Protein AF-A0ABD0Q6S3-F1 (afdb_monomer_lite)

Secondary structure (DSSP, 8-state):
-HHHHHHHHHHHHHHHHHHHHHHHH---HHHHHHHHHHHHHHHHHHHHHHHHHHHHHHS--HHHHHHHHHHHHHHHHHHHHHHHHHTSGGGSPPPPPPPP-

pLDDT: mean 90.72, std 4.82, range [72.38, 95.94]

Foldseek 3Di:
DVVVLVVLVVVLVVQLVVLCVLLVVDPDPVSNVVSNVLNVQLVVLSVQLSVLVVVCVVPVDPVSVVSNVVSVVSNVVSVVVNVVSCPPPVNDDDDDDDDDD

InterPro domains:
  IPR035964 I/LWEQ domain superfamily [SSF109885] (2-65)
  IPR054082 Talin, IBS2B domain [PF21896] (1-89)

Sequence (101 aa):
VLSAATIVAKHTSALCNACRLASSKTSNPVAKRQFVQSAKEVANSTANLVKSIKALDGAFNQENRQKCKEATGPLIEAVDNLTAFASNPEFASVPAQISPE

Organism: Cirrhinus mrigala (NCBI:txid683832)

Structure (mmCIF, N/CA/C/O backbone):
data_AF-A0ABD0Q6S3-F1
#
_entry.id   AF-A0ABD0Q6S3-F1
#
loop_
_atom_site.group_PDB
_atom_site.id
_atom_site.type_symbol
_atom_site.label_atom_id
_atom_site.label_alt_id
_atom_site.label_comp_id
_atom_site.label_asym_id
_atom_site.label_entity_id
_atom_site.label_seq_id
_atom_site.pdbx_PDB_ins_code
_atom_site.Cartn_x
_atom_site.Cartn_y
_atom_site.Cartn_z
_atom_site.occupancy
_atom_site.B_iso_or_equiv
_atom_site.auth_seq_id
_atom_site.auth_comp_id
_atom_site.auth_asym_id
_atom_site.auth_atom_id
_atom_site.pdbx_PDB_model_num
ATOM 1 N N . VAL A 1 1 ? -9.094 -6.035 16.990 1.00 74.31 1 VAL A N 1
ATOM 2 C CA . VAL A 1 1 ? -8.991 -5.142 15.805 1.00 74.31 1 VAL A CA 1
ATOM 3 C C . VAL A 1 1 ? -7.554 -4.669 15.578 1.00 74.31 1 VAL A C 1
ATOM 5 O O . VAL A 1 1 ? -7.102 -4.691 14.440 1.00 74.31 1 VAL A O 1
ATOM 8 N N . LEU A 1 2 ? -6.797 -4.350 16.637 1.00 79.00 2 LEU A N 1
ATOM 9 C CA . LEU A 1 2 ? -5.392 -3.924 16.543 1.00 79.00 2 LEU A CA 1
ATOM 10 C C . LEU A 1 2 ? -4.470 -4.856 15.731 1.00 79.00 2 LEU A C 1
ATOM 12 O O . LEU A 1 2 ? -3.707 -4.380 14.900 1.00 79.00 2 LEU A O 1
ATOM 16 N N . SER A 1 3 ? -4.580 -6.178 15.912 1.00 84.00 3 SER A N 1
ATOM 17 C CA . SER A 1 3 ? -3.775 -7.156 15.156 1.00 84.00 3 SER A CA 1
ATOM 18 C C . SER A 1 3 ? -3.954 -7.019 13.635 1.00 84.00 3 SER A C 1
ATOM 20 O O . SER A 1 3 ? -2.973 -7.043 12.893 1.00 84.00 3 SER A O 1
ATOM 22 N N . ALA A 1 4 ? -5.184 -6.771 13.169 1.00 82.00 4 ALA A N 1
ATOM 23 C CA . ALA A 1 4 ? -5.454 -6.540 11.753 1.00 82.00 4 ALA A CA 1
ATOM 24 C C . ALA A 1 4 ? -4.790 -5.246 11.253 1.00 82.00 4 ALA A C 1
ATOM 26 O O . ALA A 1 4 ? -4.201 -5.249 10.176 1.00 82.00 4 ALA A O 1
ATOM 27 N N . ALA A 1 5 ? -4.800 -4.166 12.048 1.00 85.06 5 ALA A N 1
ATOM 28 C CA . ALA A 1 5 ? -4.089 -2.933 11.698 1.00 85.06 5 ALA A CA 1
ATOM 29 C C . ALA A 1 5 ? -2.582 -3.158 11.549 1.00 85.06 5 ALA A C 1
ATOM 31 O O . ALA A 1 5 ? -1.978 -2.641 10.612 1.00 85.06 5 ALA A O 1
ATOM 32 N N . THR A 1 6 ? -1.976 -3.940 12.446 1.00 89.12 6 THR A N 1
ATOM 33 C CA . THR A 1 6 ? -0.547 -4.270 12.381 1.00 89.12 6 THR A CA 1
ATOM 34 C C . THR A 1 6 ? -0.210 -5.054 11.116 1.00 89.12 6 THR A C 1
ATOM 36 O O . THR A 1 6 ? 0.772 -4.735 10.446 1.00 89.12 6 THR A O 1
ATOM 39 N N . ILE A 1 7 ? -1.031 -6.047 10.763 1.00 91.44 7 ILE A N 1
ATOM 40 C CA . ILE A 1 7 ? -0.862 -6.836 9.536 1.00 91.44 7 ILE A CA 1
ATOM 41 C C . ILE A 1 7 ? -0.975 -5.925 8.311 1.00 91.44 7 ILE A C 1
ATOM 43 O O . ILE A 1 7 ? -0.064 -5.900 7.484 1.00 91.44 7 ILE A O 1
ATOM 47 N N . VAL A 1 8 ? -2.038 -5.119 8.227 1.00 89.44 8 VAL A N 1
ATOM 48 C CA . VAL A 1 8 ? -2.250 -4.189 7.111 1.00 89.44 8 VAL A CA 1
ATOM 49 C C . VAL A 1 8 ? -1.074 -3.222 6.979 1.00 89.44 8 VAL A C 1
ATOM 51 O O . VAL A 1 8 ? -0.500 -3.131 5.901 1.00 89.44 8 VAL A O 1
ATOM 54 N N . ALA A 1 9 ? -0.649 -2.574 8.067 1.00 90.12 9 ALA A N 1
ATOM 55 C CA . ALA A 1 9 ? 0.477 -1.640 8.052 1.00 90.12 9 ALA A CA 1
ATOM 56 C C . ALA A 1 9 ? 1.794 -2.300 7.604 1.00 90.12 9 ALA A C 1
ATOM 58 O O . ALA A 1 9 ? 2.566 -1.699 6.856 1.00 90.12 9 ALA A O 1
ATOM 59 N N . LYS A 1 10 ? 2.050 -3.545 8.030 1.00 92.06 10 LYS A N 1
ATOM 60 C CA . LYS A 1 10 ? 3.228 -4.312 7.602 1.00 92.06 10 LYS A CA 1
ATOM 61 C C . LYS A 1 10 ? 3.206 -4.561 6.094 1.00 92.06 10 LYS A C 1
ATOM 63 O O . LYS A 1 10 ? 4.199 -4.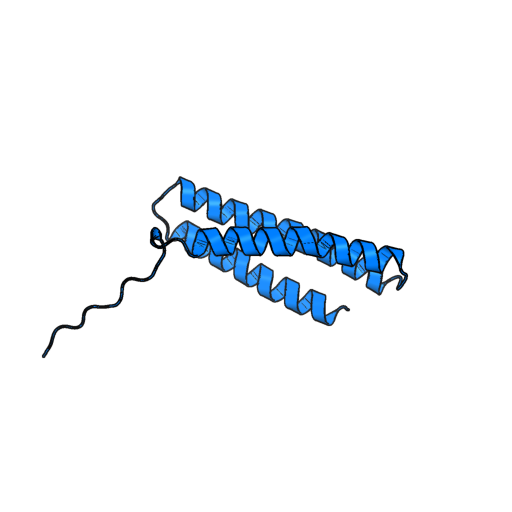294 5.417 1.00 92.06 10 LYS A O 1
ATOM 68 N N . HIS A 1 11 ? 2.093 -5.070 5.568 1.00 93.06 11 HIS A N 1
ATOM 69 C CA . HIS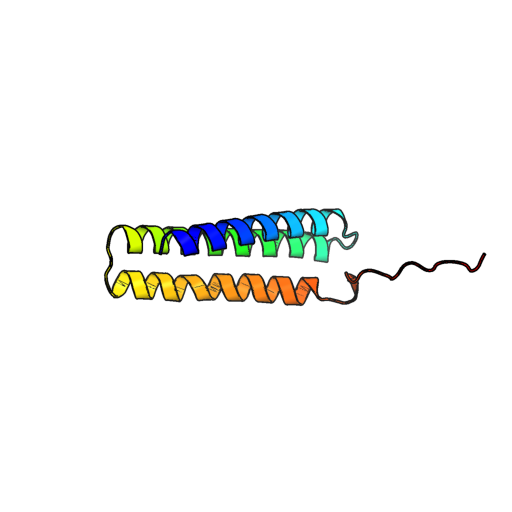 A 1 11 ? 1.986 -5.404 4.148 1.00 93.06 11 HIS A CA 1
ATOM 70 C C . HIS A 1 11 ? 2.004 -4.162 3.259 1.00 93.06 11 HIS A C 1
ATOM 72 O O . HIS A 1 11 ? 2.694 -4.157 2.244 1.00 93.06 11 HIS A O 1
ATOM 78 N N . THR A 1 12 ? 1.325 -3.085 3.649 1.00 92.69 12 THR A N 1
ATOM 79 C CA . THR A 1 12 ? 1.301 -1.851 2.855 1.00 92.69 12 THR A CA 1
ATOM 80 C C . THR A 1 12 ? 2.649 -1.138 2.875 1.00 92.69 12 THR A C 1
ATOM 82 O O . THR A 1 12 ? 3.076 -0.622 1.846 1.00 92.69 12 THR A O 1
ATOM 85 N N . SER A 1 13 ? 3.393 -1.191 3.986 1.00 92.88 13 SER A N 1
ATOM 86 C CA . SER A 1 13 ? 4.784 -0.722 4.020 1.00 92.88 13 SER A CA 1
ATOM 87 C C . SER A 1 13 ? 5.681 -1.515 3.061 1.00 92.88 13 SER A C 1
ATOM 89 O O . SER A 1 13 ? 6.455 -0.923 2.302 1.00 92.88 13 SER A O 1
ATOM 91 N N . ALA A 1 14 ? 5.543 -2.846 3.035 1.00 94.19 14 ALA A N 1
ATOM 92 C CA . ALA A 1 14 ? 6.265 -3.695 2.088 1.00 94.19 14 ALA A CA 1
ATOM 93 C C . ALA A 1 14 ? 5.904 -3.364 0.629 1.00 94.19 14 ALA A C 1
ATOM 95 O O . ALA A 1 14 ? 6.798 -3.241 -0.207 1.00 94.19 14 ALA A O 1
ATOM 96 N N . LEU A 1 15 ? 4.620 -3.138 0.342 1.00 93.00 15 LEU A N 1
ATOM 97 C CA . LEU A 1 15 ? 4.117 -2.754 -0.977 1.00 93.00 15 LEU A CA 1
ATOM 98 C C . LEU A 1 15 ? 4.695 -1.405 -1.439 1.00 93.00 15 LEU A C 1
ATOM 100 O O . LEU A 1 15 ? 5.220 -1.302 -2.544 1.00 93.00 15 LEU A O 1
ATOM 104 N N . CYS A 1 16 ? 4.700 -0.384 -0.576 1.00 93.56 16 CYS A N 1
ATOM 105 C CA . CYS A 1 16 ? 5.302 0.917 -0.883 1.00 93.56 16 CYS A CA 1
ATOM 106 C C . CYS A 1 16 ? 6.806 0.808 -1.177 1.00 93.56 16 CYS A C 1
ATOM 108 O O . CYS A 1 16 ? 7.311 1.452 -2.101 1.00 93.56 16 CYS A O 1
ATOM 110 N N . ASN A 1 17 ? 7.526 -0.028 -0.423 1.00 93.81 17 ASN A N 1
ATOM 111 C CA . ASN A 1 17 ? 8.939 -0.304 -0.684 1.00 93.81 17 ASN A CA 1
ATOM 112 C C . ASN A 1 17 ? 9.143 -1.026 -2.023 1.00 93.81 17 ASN A C 1
ATOM 114 O O . ASN A 1 17 ? 10.053 -0.661 -2.771 1.00 93.81 17 ASN A O 1
ATOM 118 N N . ALA A 1 18 ? 8.285 -1.995 -2.353 1.00 93.25 18 ALA A N 1
ATOM 119 C CA . ALA A 1 18 ? 8.308 -2.681 -3.641 1.00 93.25 18 ALA A CA 1
ATOM 120 C C . ALA A 1 18 ? 8.061 -1.706 -4.803 1.00 93.25 18 ALA A C 1
ATOM 122 O O . ALA A 1 18 ? 8.839 -1.695 -5.755 1.00 93.25 18 ALA A O 1
ATOM 123 N N . CYS A 1 19 ? 7.078 -0.806 -4.694 1.00 93.00 19 CYS A N 1
ATOM 124 C CA . CYS A 1 19 ? 6.841 0.251 -5.682 1.00 93.00 19 CYS A CA 1
ATOM 125 C C . CYS A 1 19 ? 8.045 1.179 -5.847 1.00 93.00 19 CYS A C 1
ATOM 127 O O . CYS A 1 19 ? 8.382 1.569 -6.964 1.00 93.00 19 CYS A O 1
ATOM 129 N N . ARG A 1 20 ? 8.722 1.532 -4.746 1.00 92.00 20 ARG A N 1
ATOM 130 C CA . ARG A 1 20 ? 9.942 2.347 -4.801 1.00 92.00 20 ARG A CA 1
ATOM 131 C C . ARG A 1 20 ? 11.050 1.633 -5.573 1.00 92.00 20 ARG A C 1
ATOM 133 O O . ARG A 1 20 ? 11.706 2.254 -6.409 1.00 92.00 20 ARG A O 1
ATOM 140 N N . LEU A 1 21 ? 11.239 0.339 -5.318 1.00 92.31 21 LEU A N 1
ATOM 141 C CA . LEU A 1 21 ? 12.210 -0.477 -6.041 1.00 92.31 21 LEU A CA 1
ATOM 142 C C . LEU A 1 21 ? 11.835 -0.588 -7.526 1.00 92.31 21 LEU A C 1
ATOM 144 O O . LEU A 1 21 ? 12.664 -0.264 -8.373 1.00 92.31 21 LEU A O 1
ATOM 148 N N . ALA A 1 22 ? 10.588 -0.944 -7.841 1.00 90.31 22 ALA A N 1
ATOM 149 C CA . ALA A 1 22 ? 10.079 -1.029 -9.209 1.00 90.31 22 ALA A CA 1
ATOM 150 C C . ALA A 1 22 ? 10.267 0.293 -9.970 1.00 90.31 22 ALA A C 1
ATOM 152 O O . ALA A 1 22 ? 10.839 0.309 -11.058 1.00 90.31 22 ALA A O 1
ATOM 153 N N . SER A 1 23 ? 9.920 1.424 -9.349 1.00 91.12 23 SER A N 1
ATOM 154 C CA . SER A 1 23 ? 10.131 2.772 -9.889 1.00 91.12 23 SER A CA 1
ATOM 155 C C . SER A 1 23 ? 11.606 3.056 -10.222 1.00 91.12 23 SER A C 1
ATOM 157 O O . SER A 1 23 ? 11.906 3.684 -11.234 1.00 91.12 23 SER A O 1
ATOM 159 N N . SER A 1 24 ? 12.550 2.568 -9.409 1.00 91.00 24 SER A N 1
ATOM 160 C CA . SER A 1 24 ? 13.991 2.734 -9.671 1.00 91.00 24 SER A CA 1
ATOM 161 C C . SER A 1 24 ? 14.552 1.800 -10.746 1.00 91.00 24 SER A C 1
ATOM 163 O O . SER A 1 24 ? 15.569 2.124 -11.351 1.00 91.00 24 SER A O 1
ATOM 165 N N . LYS A 1 25 ? 13.906 0.653 -10.979 1.00 88.50 25 LYS A N 1
ATOM 166 C CA . LYS A 1 25 ? 14.292 -0.333 -12.001 1.00 88.50 25 LYS A CA 1
ATOM 167 C C . LYS A 1 25 ? 13.601 -0.100 -13.346 1.00 88.50 25 LYS A C 1
ATOM 169 O O . LYS A 1 25 ? 14.019 -0.667 -14.347 1.00 88.50 25 LYS A O 1
ATOM 174 N N . THR A 1 26 ? 12.572 0.741 -13.368 1.00 87.38 26 THR A N 1
ATOM 175 C CA . THR A 1 26 ? 11.796 1.048 -14.567 1.00 87.38 26 THR A CA 1
ATOM 176 C C . THR A 1 26 ? 12.420 2.205 -15.343 1.00 87.38 26 THR A C 1
ATOM 178 O O . THR A 1 26 ? 12.556 3.313 -14.822 1.00 87.38 26 THR A O 1
ATOM 181 N N . SER A 1 27 ? 12.747 1.969 -16.614 1.00 87.25 27 SER A N 1
ATOM 182 C CA . SER A 1 27 ? 13.280 2.995 -17.525 1.00 87.25 27 SER A CA 1
ATOM 183 C C . SER A 1 27 ? 12.195 3.918 -18.093 1.00 87.25 27 SER A C 1
ATOM 185 O O . SER A 1 27 ? 12.484 5.045 -18.489 1.00 87.25 27 SER A O 1
ATOM 187 N N . ASN A 1 28 ? 10.937 3.464 -18.120 1.00 88.50 28 ASN A N 1
ATOM 188 C CA . ASN A 1 28 ? 9.798 4.242 -18.602 1.00 88.50 28 ASN A CA 1
ATOM 189 C C . ASN A 1 28 ? 9.421 5.349 -17.583 1.00 88.50 28 ASN A C 1
ATOM 191 O O . ASN A 1 28 ? 8.999 5.037 -16.464 1.00 88.50 28 ASN A O 1
ATOM 195 N N . PRO A 1 29 ? 9.528 6.647 -17.937 1.00 90.06 29 PRO A N 1
ATOM 196 C CA . PRO A 1 29 ? 9.277 7.749 -17.006 1.00 90.06 29 PRO A CA 1
ATOM 197 C C . PRO A 1 29 ? 7.810 7.857 -16.565 1.00 90.06 29 PRO A C 1
ATOM 199 O O . PRO A 1 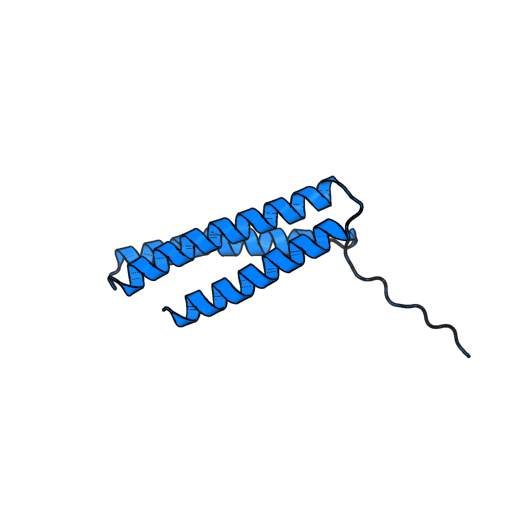29 ? 7.543 8.335 -15.460 1.00 90.06 29 PRO A O 1
ATOM 202 N N . VAL A 1 30 ? 6.862 7.407 -17.394 1.00 91.94 30 VAL A N 1
ATOM 203 C CA . VAL A 1 30 ? 5.432 7.382 -17.054 1.00 91.94 30 VAL A CA 1
ATOM 204 C C . VAL A 1 30 ? 5.178 6.303 -16.009 1.00 91.94 30 VAL A C 1
ATOM 206 O O . VAL A 1 30 ? 4.659 6.598 -14.934 1.00 91.94 30 VAL A O 1
ATOM 209 N N . ALA A 1 31 ? 5.648 5.082 -16.268 1.00 91.00 31 ALA A N 1
ATOM 210 C CA . ALA A 1 31 ? 5.529 3.969 -15.334 1.00 91.00 31 ALA A CA 1
ATOM 211 C C . ALA A 1 31 ? 6.232 4.251 -13.997 1.00 91.00 31 ALA A C 1
ATOM 213 O O . ALA A 1 31 ? 5.690 3.987 -12.924 1.00 91.00 31 ALA A O 1
ATOM 214 N N . LYS A 1 32 ? 7.405 4.894 -14.045 1.00 92.81 32 LYS A N 1
ATOM 215 C CA . LYS A 1 32 ? 8.131 5.362 -12.860 1.00 92.81 32 LYS A CA 1
ATOM 216 C C . LYS A 1 32 ? 7.277 6.272 -11.976 1.00 92.81 32 LYS A C 1
ATOM 218 O O . LYS A 1 32 ? 7.267 6.088 -10.756 1.00 92.81 32 LYS A O 1
ATOM 223 N N . ARG A 1 33 ? 6.592 7.255 -12.577 1.00 94.38 33 ARG A N 1
ATOM 224 C CA . ARG A 1 33 ? 5.673 8.162 -11.867 1.00 94.38 33 ARG A CA 1
ATOM 225 C C . ARG A 1 33 ? 4.465 7.405 -11.327 1.00 94.38 33 ARG A C 1
ATOM 227 O O . ARG A 1 33 ? 4.109 7.630 -10.174 1.00 94.38 33 ARG A O 1
ATOM 234 N N . GLN A 1 34 ? 3.907 6.487 -12.113 1.00 94.06 34 GLN A N 1
ATOM 235 C CA . GLN A 1 34 ? 2.752 5.6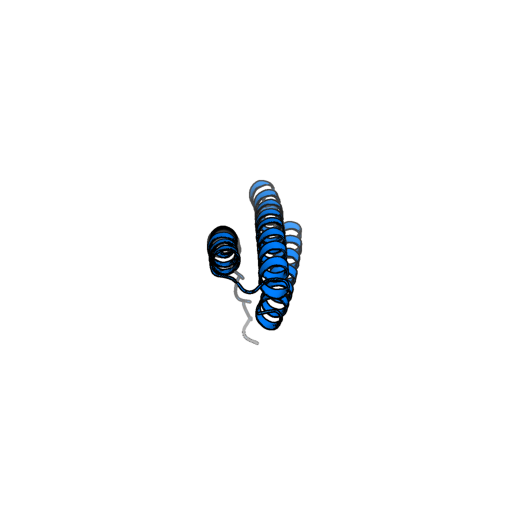88 -11.716 1.00 94.06 34 GLN A CA 1
ATOM 236 C C . GLN A 1 34 ? 3.047 4.835 -10.476 1.00 94.06 34 GLN A C 1
ATOM 238 O O . GLN A 1 34 ? 2.307 4.925 -9.503 1.00 94.06 34 GLN A O 1
ATOM 243 N N . PHE A 1 35 ? 4.180 4.122 -10.424 1.00 93.56 35 PHE A N 1
ATOM 244 C CA . PHE A 1 35 ? 4.580 3.360 -9.229 1.00 93.56 35 PHE A CA 1
ATOM 245 C C . PHE A 1 35 ? 4.674 4.229 -7.969 1.00 93.56 35 PHE A C 1
ATOM 247 O O . PHE A 1 35 ? 4.225 3.829 -6.894 1.00 93.56 35 PHE A O 1
ATOM 254 N N . VAL A 1 36 ? 5.253 5.430 -8.084 1.00 94.38 36 VAL A N 1
ATOM 255 C CA . VAL A 1 36 ? 5.358 6.364 -6.951 1.00 94.38 36 VAL A CA 1
ATOM 256 C C . VAL A 1 36 ? 3.979 6.861 -6.528 1.00 94.38 36 VAL A C 1
ATOM 258 O O . VAL A 1 36 ? 3.722 6.991 -5.332 1.00 94.38 36 VAL A O 1
ATOM 261 N N . GLN A 1 37 ? 3.100 7.142 -7.486 1.00 94.75 37 GLN A N 1
ATOM 262 C CA . GLN A 1 37 ? 1.750 7.615 -7.216 1.00 94.75 37 GLN A CA 1
ATOM 263 C C . GLN A 1 37 ? 0.905 6.535 -6.531 1.00 94.75 37 GLN A C 1
ATOM 265 O O . GLN A 1 37 ? 0.356 6.790 -5.461 1.00 94.75 37 GLN A O 1
ATOM 270 N N . SER A 1 38 ? 0.910 5.307 -7.049 1.00 94.31 38 SER A N 1
ATOM 271 C CA . SER A 1 38 ? 0.220 4.173 -6.430 1.00 94.31 38 SER A CA 1
ATOM 272 C C . SER A 1 38 ? 0.740 3.881 -5.017 1.00 94.31 38 SER A C 1
ATOM 274 O O . SER A 1 38 ? -0.046 3.635 -4.106 1.00 94.31 38 SER A O 1
ATOM 276 N N . ALA A 1 39 ? 2.054 3.989 -4.778 1.00 93.56 39 ALA A N 1
ATOM 277 C CA . ALA A 1 39 ? 2.613 3.861 -3.428 1.00 93.56 39 ALA A CA 1
ATOM 278 C C . ALA A 1 39 ? 2.079 4.936 -2.464 1.00 93.56 39 ALA A C 1
ATOM 280 O O . ALA A 1 39 ? 1.776 4.645 -1.307 1.00 93.56 39 ALA A O 1
ATOM 281 N N . LYS A 1 40 ? 1.948 6.185 -2.929 1.00 95.12 40 LYS A N 1
ATOM 282 C CA . LYS A 1 40 ? 1.376 7.276 -2.127 1.00 95.12 40 LYS A CA 1
ATOM 283 C C . LYS A 1 40 ? -0.095 7.034 -1.817 1.00 95.12 40 LYS A C 1
ATOM 285 O O . LYS A 1 40 ? -0.505 7.242 -0.680 1.00 95.12 40 LYS A O 1
ATOM 290 N N . GLU A 1 41 ? -0.875 6.590 -2.795 1.00 95.06 41 GLU A N 1
ATOM 291 C CA . GLU A 1 41 ? -2.297 6.277 -2.616 1.00 95.06 41 GLU A CA 1
ATOM 292 C C . GLU A 1 41 ? -2.496 5.168 -1.587 1.00 95.06 41 GLU A C 1
ATOM 294 O O . GLU A 1 41 ? -3.240 5.356 -0.624 1.00 95.06 41 GLU A O 1
ATOM 299 N N . VAL A 1 42 ? -1.739 4.073 -1.696 1.00 94.56 42 VAL A N 1
ATOM 300 C CA . VAL A 1 42 ? -1.762 2.991 -0.703 1.00 94.56 42 VAL A CA 1
ATOM 301 C C . VAL A 1 42 ? -1.378 3.508 0.684 1.00 94.56 42 VAL A C 1
ATOM 303 O O . VAL A 1 42 ? -2.063 3.198 1.662 1.00 94.56 42 VAL A O 1
ATOM 306 N N . ALA A 1 43 ? -0.316 4.311 0.799 1.00 94.44 43 ALA A N 1
ATOM 307 C CA . ALA A 1 43 ? 0.110 4.871 2.081 1.00 94.44 43 ALA A CA 1
ATOM 308 C C . ALA A 1 43 ? -0.966 5.780 2.704 1.00 94.44 43 ALA A C 1
ATOM 310 O O . ALA A 1 43 ? -1.259 5.665 3.896 1.00 94.44 43 ALA A O 1
ATOM 311 N N . ASN A 1 44 ? -1.594 6.637 1.897 1.00 95.31 44 ASN A N 1
ATOM 312 C CA . ASN A 1 44 ? -2.652 7.546 2.334 1.00 95.31 44 ASN A CA 1
ATOM 313 C C . ASN A 1 44 ? -3.905 6.780 2.785 1.00 95.31 44 ASN A C 1
ATOM 315 O O . ASN A 1 44 ? -4.405 7.017 3.889 1.00 95.31 44 ASN A O 1
ATOM 319 N N . SER A 1 45 ? -4.376 5.821 1.983 1.00 95.38 45 SER A N 1
ATOM 320 C CA . SER A 1 45 ? -5.520 4.969 2.328 1.00 95.38 45 SER A CA 1
ATOM 321 C C . SER A 1 45 ? -5.241 4.133 3.580 1.00 95.38 45 SER A C 1
ATOM 323 O O . SER A 1 45 ? -6.091 4.042 4.467 1.00 95.38 45 SER A O 1
ATOM 325 N N . THR A 1 46 ? -4.017 3.611 3.727 1.00 93.75 46 THR A N 1
ATOM 326 C CA . THR A 1 46 ? -3.582 2.900 4.942 1.00 93.75 46 THR A CA 1
ATOM 327 C C . THR A 1 46 ? -3.647 3.810 6.164 1.00 93.75 46 THR A C 1
ATOM 329 O O . THR A 1 46 ? -4.187 3.416 7.197 1.00 93.75 46 THR A O 1
ATOM 332 N N . ALA A 1 47 ? -3.110 5.030 6.074 1.00 94.00 47 ALA A N 1
ATOM 333 C CA . ALA A 1 47 ? -3.107 5.970 7.189 1.00 94.00 47 ALA A CA 1
ATOM 334 C C . ALA A 1 47 ? -4.534 6.321 7.637 1.00 94.00 47 ALA A C 1
ATOM 336 O O . ALA A 1 47 ? -4.804 6.385 8.838 1.00 94.00 47 ALA A O 1
ATOM 337 N N . ASN A 1 48 ? -5.456 6.498 6.688 1.00 94.19 48 ASN A N 1
ATOM 338 C CA . ASN A 1 48 ? -6.867 6.745 6.979 1.00 94.19 48 ASN A CA 1
ATOM 339 C C . ASN A 1 48 ? -7.531 5.538 7.654 1.00 94.19 48 ASN A C 1
ATOM 341 O O . ASN A 1 48 ? -8.193 5.704 8.678 1.00 94.19 48 ASN A O 1
ATOM 345 N N . LEU A 1 49 ? -7.278 4.322 7.167 1.00 93.31 49 LEU A N 1
ATOM 346 C CA . LEU A 1 49 ? -7.778 3.105 7.803 1.00 93.31 49 LEU A CA 1
ATOM 347 C C . LEU A 1 49 ? -7.232 2.931 9.229 1.00 93.31 49 LEU A C 1
ATOM 349 O O . LEU A 1 49 ? -7.996 2.633 10.143 1.00 93.31 49 LEU A O 1
ATOM 353 N N . VAL A 1 50 ? -5.937 3.172 9.460 1.00 92.25 50 VAL A N 1
ATOM 354 C CA . VAL A 1 50 ? -5.330 3.093 10.802 1.00 92.25 50 VAL A CA 1
ATOM 355 C C . VAL A 1 50 ? -5.960 4.107 11.760 1.00 92.25 50 VAL A C 1
ATOM 357 O O . VAL A 1 50 ? -6.191 3.770 12.921 1.00 92.25 50 VAL A O 1
ATOM 360 N N . LYS A 1 51 ? -6.282 5.326 11.300 1.00 92.38 51 LYS A N 1
ATOM 361 C CA . LYS A 1 51 ? -7.021 6.314 12.109 1.00 92.38 51 LYS A CA 1
ATOM 362 C C . LYS A 1 51 ? -8.402 5.784 12.503 1.00 92.38 51 LYS A C 1
ATOM 364 O O . LYS A 1 51 ? -8.740 5.829 13.685 1.00 92.38 51 LYS A O 1
ATOM 369 N N . SER A 1 52 ? -9.158 5.227 11.555 1.00 92.44 52 SER A N 1
ATOM 370 C CA . SER A 1 52 ? -10.472 4.631 11.831 1.00 92.44 52 SER A CA 1
ATOM 371 C C . SER A 1 52 ? -10.383 3.427 12.773 1.00 92.44 52 SER A C 1
ATOM 373 O O . SER A 1 52 ? -11.216 3.288 13.665 1.00 92.44 52 SER A O 1
ATOM 375 N N . ILE A 1 53 ? -9.349 2.588 12.642 1.00 90.94 53 ILE A N 1
ATOM 376 C CA . ILE A 1 53 ? -9.119 1.457 13.550 1.00 90.94 53 ILE A CA 1
ATOM 377 C C . ILE A 1 53 ? -8.804 1.945 14.967 1.00 90.94 53 ILE A C 1
ATOM 379 O O . ILE A 1 53 ? -9.368 1.412 15.916 1.00 90.94 53 ILE A O 1
ATOM 383 N N . LYS A 1 54 ? -7.955 2.969 15.130 1.00 90.62 54 LYS A N 1
ATOM 384 C CA . LYS A 1 54 ? -7.672 3.559 16.451 1.00 90.62 54 LYS A CA 1
ATOM 385 C C . LYS A 1 54 ? -8.931 4.138 17.100 1.00 90.62 54 LYS A C 1
ATOM 387 O O . LYS A 1 54 ? -9.133 3.949 18.293 1.00 90.62 54 LYS A O 1
ATOM 392 N N . ALA A 1 55 ? -9.785 4.804 16.322 1.00 91.81 55 ALA A N 1
ATOM 393 C CA . ALA A 1 55 ? -11.064 5.313 16.815 1.00 91.81 55 ALA A CA 1
ATOM 394 C C . ALA A 1 55 ? -12.004 4.176 17.260 1.00 91.81 55 ALA A C 1
ATOM 396 O O . ALA A 1 55 ? -12.631 4.276 18.311 1.00 91.81 55 ALA A O 1
ATOM 397 N N . LEU A 1 56 ? -12.061 3.079 16.497 1.00 91.88 56 LEU A N 1
ATOM 398 C CA . LEU A 1 56 ? -12.847 1.892 16.845 1.00 91.88 56 LEU A CA 1
ATOM 399 C C . LEU A 1 56 ? -12.307 1.157 18.081 1.00 91.88 56 LEU A C 1
ATOM 401 O O . LEU A 1 56 ? -13.092 0.625 18.859 1.00 91.88 56 LEU A O 1
ATOM 405 N N . ASP A 1 57 ? -10.987 1.118 18.253 1.00 91.12 57 ASP A N 1
ATOM 406 C CA . ASP A 1 57 ? -10.332 0.516 19.418 1.00 91.12 57 ASP A CA 1
ATOM 407 C C . ASP A 1 57 ? -10.589 1.328 20.696 1.00 91.12 57 ASP A C 1
ATOM 409 O O . ASP A 1 57 ? -10.900 0.757 21.737 1.00 91.12 57 ASP A O 1
ATOM 413 N N . GLY A 1 58 ? -10.554 2.663 20.598 1.00 90.62 58 GLY A N 1
ATOM 414 C CA . GLY A 1 58 ? -10.895 3.556 21.708 1.00 90.62 58 GLY A CA 1
ATOM 415 C C . GLY A 1 58 ? -12.393 3.603 22.034 1.00 90.62 58 GLY A C 1
ATOM 416 O O . GLY A 1 58 ? -12.761 3.827 23.184 1.00 90.62 58 GLY A O 1
ATOM 417 N N . ALA A 1 59 ? -13.264 3.390 21.043 1.00 93.00 59 ALA A N 1
ATOM 418 C CA . ALA A 1 59 ? -14.712 3.365 21.223 1.00 93.00 59 ALA A CA 1
ATOM 419 C C . ALA A 1 59 ? -15.376 2.352 20.279 1.00 93.00 59 ALA A C 1
ATOM 421 O O . ALA A 1 59 ? -15.635 2.632 19.101 1.00 93.00 59 ALA A O 1
ATOM 422 N N . PHE A 1 60 ? -15.702 1.178 20.823 1.00 91.50 60 PHE A N 1
ATOM 423 C CA . PHE A 1 60 ? -16.306 0.090 20.063 1.00 91.50 60 PHE A CA 1
ATOM 424 C C . PHE A 1 60 ? -17.818 0.293 19.883 1.00 91.50 60 PHE A C 1
ATOM 426 O O . PHE A 1 60 ? -18.628 -0.165 20.685 1.00 91.50 60 PHE A O 1
ATOM 433 N N . ASN A 1 61 ? -18.203 0.997 18.817 1.00 93.56 61 ASN A N 1
ATOM 434 C CA . ASN A 1 61 ? -19.598 1.270 18.468 1.00 93.56 61 ASN A CA 1
ATOM 435 C C . ASN A 1 61 ? -19.870 1.052 16.967 1.00 93.56 61 ASN A C 1
ATOM 437 O O . ASN A 1 61 ? -18.954 0.862 16.160 1.00 93.56 61 ASN A O 1
ATOM 441 N N . GLN A 1 62 ? -21.151 1.045 16.592 1.00 93.44 62 GLN A N 1
ATOM 442 C CA . GLN A 1 62 ? -21.574 0.747 15.222 1.00 93.44 62 GLN A CA 1
ATOM 443 C C . GLN A 1 62 ? -21.094 1.799 14.214 1.00 93.44 62 GLN A C 1
ATOM 445 O O . GLN A 1 62 ? -20.690 1.437 13.112 1.00 93.44 62 GLN A O 1
ATOM 450 N N . GLU A 1 63 ? -21.073 3.074 14.604 1.00 94.88 63 GLU A N 1
ATOM 451 C CA . GLU A 1 63 ? -20.607 4.178 13.762 1.00 94.88 63 GLU A CA 1
ATOM 452 C C . GLU A 1 63 ? -19.119 4.028 13.411 1.00 94.88 63 GLU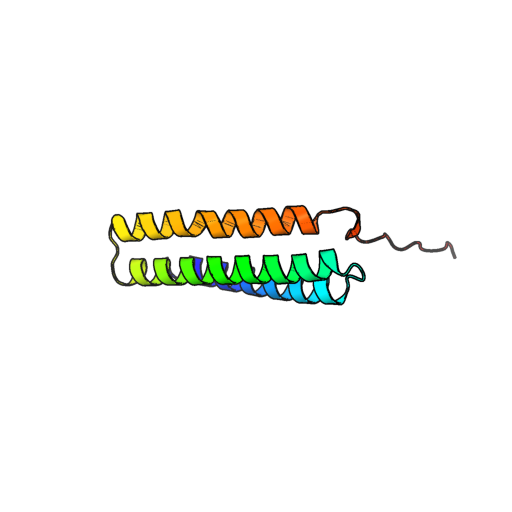 A C 1
ATOM 454 O O . GLU A 1 63 ? -18.748 4.028 12.238 1.00 94.88 63 GLU A O 1
ATOM 459 N N . ASN A 1 64 ? -18.259 3.814 14.408 1.00 93.19 64 ASN A N 1
ATOM 460 C CA . ASN A 1 64 ? -16.827 3.602 14.202 1.00 93.19 64 ASN A CA 1
ATOM 461 C C . ASN A 1 64 ? -16.554 2.315 13.420 1.00 93.19 64 ASN A C 1
ATOM 463 O O . ASN A 1 64 ? -15.633 2.268 12.603 1.00 93.19 64 ASN A O 1
ATOM 467 N N . ARG A 1 65 ? -17.372 1.274 13.620 1.00 93.12 65 ARG A N 1
ATOM 468 C CA . ARG A 1 65 ? -17.274 0.034 12.843 1.00 93.12 65 ARG A CA 1
ATOM 469 C C . ARG A 1 65 ? -17.607 0.281 11.373 1.00 93.12 65 ARG A C 1
ATOM 471 O O . ARG A 1 65 ? -16.909 -0.240 10.505 1.00 93.12 65 ARG A O 1
ATOM 478 N N . GLN A 1 66 ? -18.625 1.093 11.100 1.00 94.81 66 GLN A N 1
ATOM 479 C CA . GLN A 1 66 ? -19.017 1.473 9.748 1.00 94.81 66 GLN A CA 1
ATOM 480 C C . GLN A 1 66 ? -17.954 2.359 9.080 1.00 94.81 66 GLN A C 1
ATOM 482 O O . GLN A 1 66 ? -17.506 2.027 7.987 1.00 94.81 66 GLN A O 1
ATOM 487 N N . LYS A 1 67 ? -17.432 3.378 9.775 1.00 93.19 67 LYS A N 1
ATOM 488 C CA . LYS A 1 67 ? -16.309 4.208 9.291 1.00 93.19 67 LYS A CA 1
ATOM 489 C C . LYS A 1 67 ? -15.057 3.385 8.995 1.00 93.19 67 LYS A C 1
ATOM 491 O O . LYS A 1 67 ? -14.367 3.619 8.006 1.00 93.19 67 LYS A O 1
ATOM 496 N N . CYS A 1 68 ? -14.745 2.405 9.846 1.00 92.94 68 CYS A N 1
ATOM 497 C CA . CYS A 1 68 ? -13.630 1.494 9.611 1.00 92.94 68 CYS A CA 1
ATOM 498 C C . CYS A 1 68 ? -13.863 0.635 8.364 1.00 92.94 68 CYS A C 1
ATOM 500 O O . CYS A 1 68 ? -12.931 0.442 7.589 1.00 92.94 68 CYS A O 1
ATOM 502 N N . LYS A 1 69 ? -15.092 0.150 8.148 1.00 92.94 69 LYS A N 1
ATOM 503 C CA . LYS A 1 69 ? -15.464 -0.604 6.946 1.00 92.94 69 LYS A CA 1
ATOM 504 C C . LYS A 1 69 ? -15.345 0.261 5.689 1.00 92.94 69 LYS A C 1
ATOM 506 O O . LYS A 1 69 ? -14.713 -0.160 4.728 1.00 92.94 69 LYS A O 1
ATOM 511 N N . GLU A 1 70 ? -15.871 1.477 5.703 1.00 94.31 70 GLU A N 1
ATOM 512 C CA . GLU A 1 70 ? -15.789 2.408 4.568 1.00 94.31 70 GLU A CA 1
ATOM 513 C C . GLU A 1 70 ? -14.341 2.767 4.222 1.00 94.31 70 GLU A C 1
ATOM 515 O O . GLU A 1 70 ? -13.970 2.768 3.052 1.00 94.31 70 GLU A O 1
ATOM 520 N N . ALA A 1 71 ? -13.482 2.953 5.230 1.00 93.12 71 ALA A N 1
ATOM 521 C CA . ALA A 1 71 ? -12.062 3.231 5.024 1.00 93.12 71 ALA A CA 1
ATOM 522 C C . ALA A 1 71 ? -11.276 2.064 4.391 1.00 93.12 71 ALA A C 1
ATOM 524 O O . ALA A 1 71 ? -10.180 2.288 3.878 1.00 93.12 71 ALA A O 1
ATOM 525 N N . THR A 1 72 ? -11.803 0.830 4.404 1.00 92.88 72 THR A N 1
ATOM 526 C CA . THR A 1 72 ? -11.150 -0.298 3.711 1.00 92.88 72 THR A CA 1
ATOM 527 C C . THR A 1 72 ? -11.321 -0.251 2.196 1.00 92.88 72 THR A C 1
ATOM 529 O O . THR A 1 72 ? -10.417 -0.693 1.494 1.00 92.88 72 THR A O 1
ATOM 532 N N . GLY A 1 73 ? -12.415 0.325 1.684 1.00 95.69 73 GLY A N 1
ATOM 533 C CA . GLY A 1 73 ? -12.699 0.387 0.244 1.00 95.69 73 GLY A CA 1
ATOM 534 C C . GLY A 1 73 ? -11.581 1.066 -0.558 1.00 95.69 73 GLY A C 1
ATOM 535 O O . GLY A 1 73 ? -10.980 0.411 -1.407 1.00 95.69 73 GLY A O 1
ATOM 536 N N . PRO A 1 74 ? -11.204 2.317 -0.226 1.00 95.94 74 PRO A N 1
ATOM 537 C CA . PRO A 1 74 ? -10.123 3.024 -0.915 1.00 95.94 74 PRO A CA 1
ATOM 538 C C . PRO A 1 74 ? -8.754 2.341 -0.809 1.00 95.94 74 PRO A C 1
ATOM 540 O O . PRO A 1 74 ? -7.885 2.556 -1.651 1.00 95.94 74 PRO A O 1
ATOM 543 N N . LEU A 1 75 ? -8.514 1.550 0.244 1.00 94.31 75 LEU A N 1
ATOM 544 C CA . LEU A 1 75 ? -7.271 0.790 0.368 1.00 94.31 75 LEU A CA 1
ATOM 545 C C . L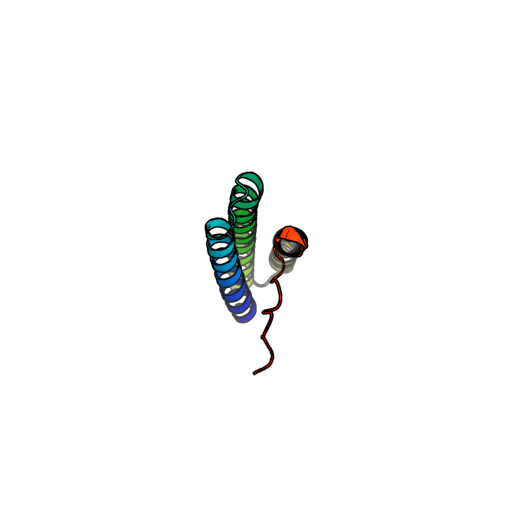EU A 1 75 ? -7.258 -0.409 -0.582 1.00 94.31 75 LEU A C 1
ATOM 547 O O . LEU A 1 75 ? -6.243 -0.641 -1.230 1.00 94.31 75 LEU A O 1
ATOM 551 N N . ILE A 1 76 ? -8.367 -1.148 -0.661 1.00 95.19 76 ILE A N 1
ATOM 552 C CA . ILE A 1 76 ? -8.516 -2.285 -1.579 1.00 95.19 76 ILE A CA 1
ATOM 553 C C . ILE A 1 76 ? -8.364 -1.798 -3.020 1.00 95.19 76 ILE A C 1
ATOM 555 O O . ILE A 1 76 ? -7.526 -2.316 -3.746 1.00 95.19 76 ILE A O 1
ATOM 559 N N . GLU A 1 77 ? -9.074 -0.732 -3.388 1.00 95.56 77 GLU A N 1
ATOM 560 C CA . GLU A 1 77 ? -9.007 -0.152 -4.732 1.00 95.56 77 GLU A CA 1
ATOM 561 C C . GLU A 1 77 ? -7.583 0.299 -5.103 1.00 95.56 77 GLU A C 1
ATOM 563 O O . GLU A 1 77 ? -7.096 -0.002 -6.190 1.00 95.56 77 GLU A O 1
ATOM 568 N N . ALA A 1 78 ? -6.867 0.964 -4.188 1.00 94.69 78 ALA A N 1
ATOM 569 C CA . ALA A 1 78 ? -5.485 1.377 -4.432 1.00 94.69 78 ALA A CA 1
ATOM 570 C C . ALA A 1 78 ? -4.534 0.180 -4.634 1.00 94.69 78 ALA A C 1
ATOM 572 O O . ALA A 1 78 ? -3.629 0.238 -5.470 1.00 94.69 78 ALA A O 1
ATOM 573 N N . VAL A 1 79 ? -4.730 -0.906 -3.878 1.00 94.00 79 VAL A N 1
ATOM 574 C CA . VAL A 1 79 ? -3.938 -2.138 -4.012 1.00 94.00 79 VAL A CA 1
ATOM 575 C C . VAL A 1 79 ? -4.269 -2.868 -5.315 1.00 94.00 79 VAL A C 1
ATOM 577 O O . VAL A 1 79 ? -3.345 -3.308 -6.002 1.00 94.00 79 VAL A O 1
ATOM 580 N N . ASP A 1 80 ? -5.543 -2.952 -5.693 1.00 94.69 80 ASP A N 1
ATOM 581 C CA . ASP A 1 80 ? -5.981 -3.583 -6.941 1.00 94.69 80 ASP A CA 1
ATOM 582 C C . ASP A 1 80 ? -5.462 -2.817 -8.161 1.00 94.69 80 ASP A C 1
ATOM 584 O O . ASP A 1 80 ? -4.870 -3.416 -9.058 1.00 94.69 80 ASP A O 1
ATOM 588 N N . ASN A 1 81 ? -5.575 -1.485 -8.158 1.00 93.38 81 ASN A N 1
ATOM 589 C CA . ASN A 1 81 ? -5.051 -0.632 -9.226 1.00 93.38 81 ASN A CA 1
ATOM 590 C C . ASN A 1 81 ? -3.533 -0.782 -9.384 1.00 93.38 81 ASN A C 1
ATOM 592 O O . ASN A 1 81 ? -3.031 -0.911 -10.504 1.00 93.38 81 ASN A O 1
ATOM 596 N N . LEU A 1 82 ? -2.789 -0.808 -8.271 1.00 92.88 82 LEU A N 1
ATOM 597 C CA . LEU A 1 82 ? -1.354 -1.079 -8.315 1.00 92.88 82 LEU A CA 1
ATOM 598 C C . LEU A 1 82 ? -1.068 -2.473 -8.878 1.00 92.88 82 LEU A C 1
ATOM 600 O O . LEU A 1 82 ? -0.152 -2.624 -9.681 1.00 92.88 82 LEU A O 1
ATOM 604 N N . THR A 1 83 ? -1.810 -3.487 -8.436 1.00 91.69 83 THR A N 1
ATOM 605 C CA . THR A 1 83 ? -1.586 -4.880 -8.839 1.00 91.69 83 THR A CA 1
ATOM 606 C C . THR A 1 83 ? -1.857 -5.058 -10.326 1.00 91.69 83 THR A C 1
ATOM 608 O O . THR A 1 83 ? -1.041 -5.660 -11.020 1.00 91.69 83 THR A O 1
ATOM 611 N N . ALA A 1 84 ? -2.940 -4.475 -10.840 1.00 92.12 84 ALA A N 1
ATOM 612 C CA . ALA A 1 84 ? -3.250 -4.461 -12.264 1.00 92.12 84 ALA A CA 1
ATOM 613 C C . ALA A 1 84 ? -2.129 -3.795 -13.074 1.00 92.12 84 ALA A C 1
ATOM 615 O O . ALA A 1 84 ? -1.675 -4.347 -14.075 1.00 92.12 84 ALA A O 1
ATOM 616 N N . PHE A 1 85 ? -1.623 -2.651 -12.604 1.00 90.81 85 PHE A N 1
ATOM 617 C CA . PHE A 1 85 ? -0.510 -1.956 -13.246 1.00 90.81 85 PHE A CA 1
ATOM 618 C C . PHE A 1 85 ? 0.794 -2.771 -13.212 1.00 90.81 85 PHE A C 1
ATOM 620 O O . PHE A 1 85 ? 1.460 -2.918 -14.233 1.00 90.81 85 PHE A O 1
ATOM 627 N N . ALA A 1 86 ? 1.146 -3.342 -12.059 1.00 89.19 86 ALA A N 1
ATOM 628 C CA . ALA A 1 86 ? 2.354 -4.146 -11.882 1.00 89.19 86 ALA A CA 1
ATOM 629 C C . ALA A 1 86 ? 2.301 -5.491 -12.629 1.00 89.19 86 ALA A C 1
ATOM 631 O O . ALA A 1 86 ? 3.348 -6.047 -12.946 1.00 89.19 86 ALA A O 1
ATOM 632 N N . SER A 1 87 ? 1.099 -5.995 -12.929 1.00 88.25 87 SER A N 1
ATOM 633 C CA . SER A 1 87 ? 0.881 -7.230 -13.698 1.00 88.25 87 SER A CA 1
ATOM 634 C C . SER A 1 87 ? 0.991 -7.029 -15.211 1.00 88.25 87 SER A C 1
ATOM 636 O O . SER A 1 87 ? 0.807 -7.979 -15.972 1.00 88.25 87 SER A O 1
ATOM 638 N N . ASN A 1 88 ? 1.271 -5.808 -15.670 1.00 88.00 88 ASN A N 1
ATOM 639 C CA . ASN A 1 88 ? 1.485 -5.542 -17.083 1.00 88.00 88 ASN A CA 1
ATOM 640 C C . ASN A 1 88 ? 2.705 -6.348 -17.592 1.00 88.00 88 ASN A C 1
ATOM 642 O O . ASN A 1 88 ? 3.766 -6.295 -16.960 1.00 88.00 88 ASN A O 1
ATOM 646 N N . PRO A 1 89 ? 2.588 -7.080 -18.722 1.00 83.62 89 PRO A N 1
ATOM 647 C CA . PRO A 1 89 ? 3.673 -7.885 -19.286 1.00 83.62 89 PRO A CA 1
ATOM 648 C C . PRO A 1 89 ? 4.991 -7.132 -19.488 1.00 83.62 89 PRO A C 1
ATOM 650 O O . PRO A 1 89 ? 6.050 -7.753 -19.459 1.00 83.62 89 PRO A O 1
ATOM 653 N N . GLU A 1 90 ? 4.949 -5.805 -19.647 1.00 82.94 90 GLU A N 1
ATOM 654 C CA . GLU A 1 90 ? 6.153 -4.971 -19.764 1.00 82.94 90 GLU A CA 1
ATOM 655 C C . GLU A 1 90 ? 7.068 -5.020 -18.521 1.00 82.94 90 GLU A C 1
ATOM 657 O O . GLU A 1 90 ? 8.253 -4.706 -18.623 1.00 82.94 90 GLU A O 1
ATOM 662 N N . PHE A 1 91 ? 6.542 -5.435 -17.361 1.00 83.75 91 PHE A N 1
ATOM 663 C CA . PHE A 1 91 ? 7.288 -5.591 -16.107 1.00 83.75 91 PHE A CA 1
ATOM 664 C C . PHE A 1 91 ? 7.569 -7.057 -15.742 1.00 83.75 91 PHE A C 1
ATOM 666 O O . PHE A 1 91 ? 8.176 -7.321 -14.700 1.00 83.75 91 PHE A O 1
ATOM 673 N N . ALA A 1 92 ? 7.130 -8.014 -16.565 1.00 82.31 92 ALA A N 1
ATOM 674 C CA . ALA A 1 92 ? 7.317 -9.432 -16.295 1.00 82.31 92 ALA A CA 1
ATOM 675 C C . ALA A 1 92 ? 8.799 -9.830 -16.387 1.00 82.31 92 ALA A C 1
ATOM 677 O O . ALA A 1 92 ? 9.553 -9.353 -17.237 1.00 82.31 92 ALA A O 1
ATOM 678 N N . SER A 1 93 ? 9.229 -10.740 -15.512 1.00 79.62 93 SER A N 1
ATOM 679 C CA . SER A 1 93 ? 10.580 -11.293 -15.566 1.00 79.62 93 SER A CA 1
ATOM 680 C C . SER A 1 93 ? 10.773 -12.130 -16.829 1.00 79.62 93 SER A C 1
ATOM 682 O O . SER A 1 93 ? 9.960 -13.007 -17.120 1.00 79.62 93 SER A O 1
ATOM 684 N N . VAL A 1 94 ? 11.887 -11.920 -17.528 1.00 80.69 94 VAL A N 1
ATOM 685 C CA . VAL A 1 94 ? 12.300 -12.780 -18.641 1.00 80.69 94 VAL A CA 1
ATOM 686 C C . VAL A 1 94 ? 13.024 -14.006 -18.070 1.00 80.69 94 VAL A C 1
ATOM 688 O O . VAL A 1 94 ? 13.953 -13.830 -17.274 1.00 80.69 94 VAL A O 1
ATOM 691 N N . PRO A 1 95 ? 12.619 -15.240 -18.423 1.00 83.44 95 PRO A N 1
ATOM 692 C CA . PRO A 1 95 ? 13.305 -16.442 -17.965 1.00 83.44 95 PRO A CA 1
ATOM 693 C C . PRO A 1 95 ? 14.755 -16.466 -18.464 1.00 83.44 95 PRO A C 1
ATOM 695 O O . PRO A 1 95 ? 15.040 -16.090 -19.601 1.00 83.44 95 PRO A O 1
ATOM 698 N N . ALA A 1 96 ? 15.674 -16.919 -17.610 1.00 85.38 96 ALA A N 1
ATOM 699 C CA . ALA A 1 96 ? 17.072 -17.077 -17.991 1.00 85.38 96 ALA A CA 1
ATOM 700 C C . ALA A 1 96 ? 17.208 -18.161 -19.072 1.00 85.38 96 ALA A C 1
ATOM 702 O O . ALA A 1 96 ? 16.647 -19.248 -18.938 1.00 85.38 96 ALA A O 1
ATOM 703 N N . GLN A 1 97 ? 17.972 -17.877 -20.127 1.00 85.38 97 GLN A N 1
ATOM 704 C CA . GLN A 1 97 ? 18.356 -18.883 -21.114 1.00 85.38 97 GLN A CA 1
ATOM 705 C C . GLN A 1 97 ? 19.683 -19.507 -20.686 1.00 85.38 97 GLN A C 1
ATOM 707 O O . GLN A 1 97 ? 20.684 -18.804 -20.552 1.00 85.38 97 GLN A O 1
ATOM 712 N N . ILE A 1 98 ? 19.674 -20.816 -20.435 1.00 89.69 98 ILE A N 1
ATOM 713 C CA . ILE A 1 98 ? 20.859 -21.579 -20.036 1.00 89.69 98 ILE A CA 1
ATOM 714 C C . ILE A 1 98 ? 21.349 -22.339 -21.268 1.00 89.69 98 ILE A C 1
ATOM 716 O O . ILE A 1 98 ? 20.589 -23.116 -21.848 1.00 89.69 98 ILE A O 1
ATOM 720 N N . SER A 1 99 ? 22.589 -22.087 -21.690 1.00 85.69 99 SER A N 1
ATOM 721 C CA . SER A 1 99 ? 23.208 -22.840 -22.783 1.00 85.69 99 SER A CA 1
ATOM 722 C C . SER A 1 99 ? 23.454 -24.293 -22.357 1.00 85.69 99 SER A C 1
ATOM 724 O O . SER A 1 99 ? 23.825 -24.514 -21.203 1.00 85.69 99 SER A O 1
ATOM 726 N N . PRO A 1 100 ? 23.269 -25.277 -23.255 1.00 76.00 100 PRO A N 1
ATOM 727 C CA . PRO A 1 100 ? 23.760 -26.631 -23.014 1.00 76.00 100 PRO A CA 1
ATOM 728 C C . PRO A 1 100 ? 25.296 -26.624 -22.896 1.00 76.00 100 PRO A C 1
ATOM 730 O O . PRO A 1 100 ? 25.940 -25.781 -23.525 1.00 76.00 100 PRO A O 1
ATOM 733 N N . GLU A 1 101 ? 25.835 -27.521 -22.059 1.00 72.38 101 GLU A N 1
ATOM 734 C CA . GLU A 1 101 ? 27.284 -27.703 -21.824 1.00 72.38 101 GLU A CA 1
ATOM 735 C C . GLU A 1 101 ? 28.086 -27.953 -23.109 1.00 72.38 101 GLU A C 1
ATOM 737 O O . GLU A 1 101 ? 27.599 -28.706 -23.987 1.00 72.38 101 GLU A O 1
#

Radius of gyration: 17.67 Å; chains: 1; bounding box: 49×36×45 Å